Protein AF-X0SIU2-F1 (afdb_monomer_lite)

Foldseek 3Di:
DDDPVVLVVLVVVLVVQLVVQVVDVSVVVSVVVNVVVVFVVLLVVLLCVQLVVLVVQDPDVVLSVVLVVLSVVFDTNDVVPRSVVSVVVSVVSSVVRVVVVVVVVVVVVVVVVVVVPD

Secondary structure (DSSP, 8-state):
---HHHHHHHHHHHHHHHHHTTTSHHHHHHHHHHHHHHHHHHHHHHHHHHHHHHHHH---HHHHHHHHHHHHT--S--IIIIIHHHHHHHHHHHHHHHHHHHHHHHHHHHHHHHHS--

Sequence (118 aa):
MVNKSRIQSNLNQIEKLYQKYMSGRRGLYFSKLAIIEACGWIEESMDNILRGYANKRLKEPKNLRSVENLIKRTYGFHYEDNFRDMLIHIIGIIKLEILEQIFDQHKFTQMTRANSGL

pLDDT: mean 90.44, std 10.01, range [44.38, 97.31]

Structure (mmCIF, N/CA/C/O backbone):
data_AF-X0SIU2-F1
#
_entry.id   AF-X0SIU2-F1
#
loop_
_atom_site.group_PDB
_atom_site.id
_atom_site.type_symbol
_atom_site.label_atom_id
_atom_site.label_alt_id
_atom_site.label_comp_id
_atom_site.label_asym_id
_atom_site.label_entity_id
_atom_site.label_seq_id
_atom_site.pdbx_PDB_ins_code
_atom_site.Cartn_x
_atom_site.Cartn_y
_atom_site.Cartn_z
_atom_site.occupancy
_atom_site.B_iso_or_equiv
_atom_site.auth_seq_id
_atom_site.auth_comp_id
_atom_site.auth_asym_id
_atom_site.auth_atom_id
_atom_site.pdbx_PDB_model_num
ATOM 1 N N . MET A 1 1 ? 1.772 10.044 1.390 1.00 68.81 1 MET A N 1
ATOM 2 C CA . MET A 1 1 ? 1.838 10.186 -0.081 1.00 68.81 1 MET A CA 1
ATOM 3 C C . MET A 1 1 ? 3.294 10.254 -0.480 1.00 68.81 1 MET A C 1
ATOM 5 O O . MET A 1 1 ? 4.082 10.833 0.262 1.00 68.81 1 MET A O 1
ATOM 9 N N . VAL A 1 2 ? 3.634 9.685 -1.633 1.00 81.94 2 VAL A N 1
ATOM 10 C CA . VAL A 1 2 ? 5.000 9.711 -2.163 1.00 81.94 2 VAL A CA 1
ATOM 11 C C . VAL A 1 2 ? 5.421 11.152 -2.463 1.00 81.94 2 VAL A C 1
ATOM 13 O O . VAL A 1 2 ? 4.657 11.929 -3.038 1.00 81.94 2 VAL A O 1
ATOM 16 N N . ASN A 1 3 ? 6.638 11.530 -2.068 1.00 88.44 3 ASN A N 1
ATOM 17 C CA . ASN A 1 3 ? 7.137 12.884 -2.285 1.00 88.44 3 ASN A CA 1
ATOM 18 C C . ASN A 1 3 ? 7.472 13.123 -3.770 1.00 88.44 3 ASN A C 1
ATOM 20 O O . ASN A 1 3 ? 8.303 12.420 -4.345 1.00 88.44 3 ASN A O 1
ATOM 24 N N . LYS A 1 4 ? 6.881 14.168 -4.365 1.00 90.38 4 LYS A N 1
ATOM 25 C CA . LYS A 1 4 ? 7.129 14.579 -5.755 1.00 90.38 4 LYS A CA 1
ATOM 26 C C . LYS A 1 4 ? 8.613 14.811 -6.054 1.00 90.38 4 LYS A C 1
ATOM 28 O O . LYS A 1 4 ? 9.079 14.413 -7.117 1.00 90.38 4 LYS A O 1
ATOM 33 N N . SER A 1 5 ? 9.363 15.430 -5.140 1.00 91.62 5 SER A N 1
ATOM 34 C CA . SER A 1 5 ? 10.796 15.671 -5.346 1.00 91.62 5 SER A CA 1
ATOM 35 C C . SER A 1 5 ? 11.588 14.365 -5.383 1.00 91.62 5 SER A C 1
ATOM 37 O O . SER A 1 5 ? 12.510 14.237 -6.185 1.00 91.62 5 SER A O 1
ATOM 39 N N . ARG A 1 6 ? 11.186 13.367 -4.583 1.00 91.88 6 ARG A N 1
ATOM 40 C CA . ARG A 1 6 ? 11.775 12.021 -4.596 1.00 91.88 6 ARG A CA 1
ATOM 41 C C . ARG A 1 6 ? 11.494 11.306 -5.916 1.00 91.88 6 ARG A C 1
ATOM 43 O O . ARG A 1 6 ? 12.433 10.803 -6.522 1.00 91.88 6 ARG A O 1
ATOM 50 N N . ILE A 1 7 ? 10.242 11.332 -6.386 1.00 93.69 7 ILE A N 1
ATOM 51 C CA . ILE A 1 7 ? 9.850 10.777 -7.697 1.00 93.69 7 ILE A CA 1
ATOM 52 C C . ILE A 1 7 ? 10.704 11.398 -8.801 1.00 93.69 7 ILE A C 1
ATOM 54 O O . ILE A 1 7 ? 11.359 10.688 -9.559 1.00 93.69 7 ILE A O 1
ATOM 58 N N . GLN A 1 8 ? 10.747 12.732 -8.856 1.00 94.06 8 GLN A N 1
ATOM 59 C CA . GLN A 1 8 ? 11.483 13.445 -9.895 1.00 94.06 8 GLN A CA 1
ATOM 60 C C . GLN A 1 8 ? 12.983 13.142 -9.842 1.00 94.06 8 GLN A C 1
ATOM 62 O O . GLN A 1 8 ? 13.601 12.918 -10.879 1.00 94.06 8 GLN A O 1
ATOM 67 N N . SER A 1 9 ? 13.574 13.118 -8.644 1.00 94.81 9 SER A N 1
ATOM 68 C CA . SER A 1 9 ? 14.991 12.797 -8.467 1.00 94.81 9 SER A CA 1
ATOM 69 C C . SER A 1 9 ? 15.317 11.387 -8.966 1.00 94.81 9 SER A C 1
ATOM 71 O O . SER A 1 9 ? 16.268 11.226 -9.732 1.00 94.81 9 SER A O 1
ATOM 73 N N . ASN A 1 10 ? 14.508 10.385 -8.603 1.00 94.94 10 ASN A N 1
ATOM 74 C CA . ASN A 1 10 ? 14.707 9.002 -9.041 1.00 94.94 10 ASN A CA 1
ATOM 75 C C . ASN A 1 10 ? 14.552 8.866 -10.560 1.00 94.94 10 ASN A C 1
ATOM 77 O O . ASN A 1 10 ? 15.433 8.305 -11.210 1.00 94.94 10 ASN A O 1
ATOM 81 N N . LEU A 1 11 ? 13.489 9.427 -11.148 1.00 94.88 11 LEU A N 1
ATOM 82 C CA . LEU A 1 11 ? 13.280 9.377 -12.600 1.00 94.88 11 LEU A CA 1
ATOM 83 C C . LEU A 1 11 ? 14.421 10.049 -13.363 1.00 94.88 11 LEU A C 1
ATOM 85 O O . LEU A 1 11 ? 14.943 9.460 -14.303 1.00 94.88 11 LEU A O 1
ATOM 89 N N . ASN A 1 12 ? 14.877 11.221 -12.912 1.00 96.19 12 ASN A N 1
ATOM 90 C CA . ASN A 1 12 ? 16.006 11.916 -13.531 1.00 96.19 12 ASN A CA 1
ATOM 91 C C . ASN A 1 12 ? 17.296 11.079 -13.477 1.00 96.19 12 ASN A C 1
ATOM 93 O O . ASN A 1 12 ? 18.109 11.124 -14.401 1.00 96.19 12 ASN A O 1
ATOM 97 N N . GLN A 1 13 ? 17.525 10.330 -12.393 1.00 95.94 13 GLN A N 1
ATOM 98 C CA . GLN A 1 13 ? 18.679 9.432 -12.287 1.00 95.94 13 GLN A CA 1
ATOM 99 C C . GLN A 1 13 ? 18.558 8.247 -13.249 1.00 95.94 13 GLN A C 1
ATOM 101 O O . GLN A 1 13 ? 19.518 7.935 -13.956 1.00 95.94 13 GLN A O 1
ATOM 106 N N . ILE A 1 14 ? 17.381 7.623 -13.319 1.00 95.69 14 ILE A N 1
ATOM 107 C CA . ILE A 1 14 ? 17.118 6.494 -14.217 1.00 95.69 14 ILE A CA 1
ATOM 108 C C . ILE A 1 14 ? 17.233 6.929 -15.679 1.00 95.69 14 ILE A C 1
ATOM 110 O O . ILE A 1 14 ? 17.857 6.231 -16.473 1.00 95.69 14 ILE A O 1
ATOM 114 N N . GLU A 1 15 ? 16.713 8.103 -16.028 1.00 95.31 15 GLU A N 1
ATOM 115 C CA . GLU A 1 15 ? 16.811 8.671 -17.371 1.00 95.31 15 GLU A CA 1
ATOM 116 C C . GLU A 1 15 ? 18.266 8.935 -17.771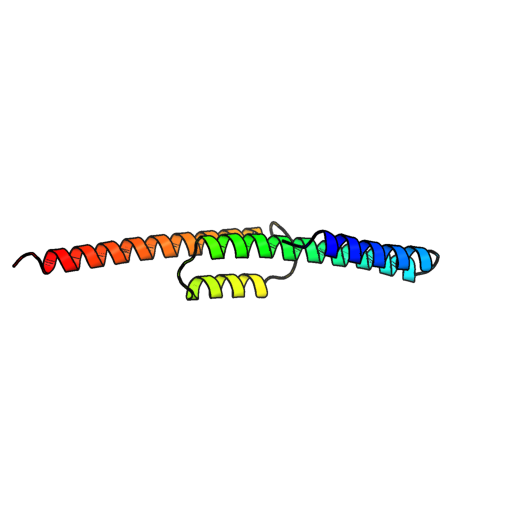 1.00 95.31 15 GLU A C 1
ATOM 118 O O . GLU A 1 15 ? 18.697 8.515 -18.845 1.00 95.31 15 GLU A O 1
ATOM 123 N N . LYS A 1 16 ? 19.071 9.548 -16.892 1.00 95.75 16 LYS A N 1
ATOM 124 C CA . LYS A 1 16 ? 20.510 9.745 -17.146 1.00 95.75 16 LYS A CA 1
ATOM 125 C C . LYS A 1 16 ? 21.226 8.422 -17.424 1.00 95.75 16 LYS A C 1
ATOM 127 O O . LYS A 1 16 ? 22.062 8.349 -18.324 1.00 95.75 16 LYS A O 1
ATOM 132 N N . LEU A 1 17 ? 20.907 7.376 -16.661 1.00 94.69 17 LEU A N 1
ATOM 133 C CA . LEU A 1 17 ? 21.477 6.043 -16.858 1.00 94.69 17 LEU A CA 1
ATOM 134 C C . LEU A 1 17 ? 20.984 5.401 -18.158 1.00 94.69 17 LEU A C 1
ATOM 136 O O . LEU A 1 17 ? 21.785 4.835 -18.899 1.00 94.69 17 LEU A O 1
ATOM 140 N N . TYR A 1 18 ? 19.698 5.537 -18.470 1.00 95.25 18 TYR A N 1
ATOM 141 C CA . TYR A 1 18 ? 19.119 5.068 -19.721 1.00 95.25 18 TYR A CA 1
ATOM 142 C C . TYR A 1 18 ? 19.836 5.678 -20.929 1.00 95.25 18 TYR A C 1
ATOM 144 O 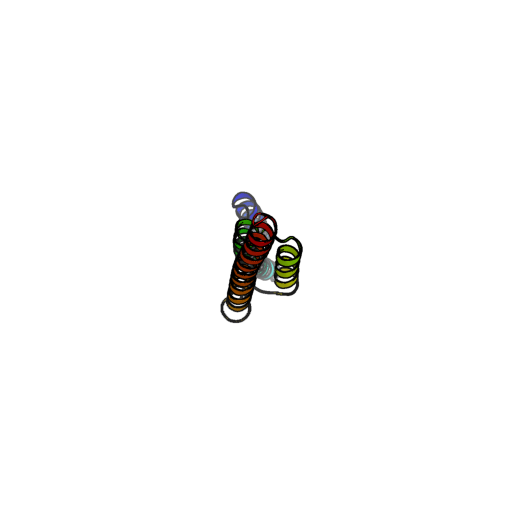O . TYR A 1 18 ? 20.352 4.936 -21.762 1.00 95.25 18 TYR A O 1
ATOM 152 N N . GLN A 1 19 ? 19.960 7.009 -20.975 1.00 93.81 19 GLN A N 1
ATOM 153 C CA . GLN A 1 19 ? 20.631 7.722 -22.068 1.00 93.81 19 GLN A CA 1
ATOM 154 C C . GLN A 1 19 ? 22.108 7.324 -22.189 1.00 93.81 19 GLN A C 1
ATOM 156 O O . GLN A 1 19 ? 22.611 7.099 -23.288 1.00 93.81 19 GLN A O 1
ATOM 161 N N . LYS A 1 20 ? 22.805 7.144 -21.058 1.00 93.69 20 LYS A N 1
ATOM 162 C CA . LYS A 1 20 ? 24.213 6.714 -21.037 1.00 93.69 20 LYS A CA 1
ATOM 163 C C . LYS A 1 20 ? 24.435 5.314 -21.624 1.00 93.69 20 LYS A C 1
ATOM 165 O O . LYS A 1 20 ? 25.514 5.040 -22.144 1.00 93.69 20 LYS A O 1
ATOM 170 N N . TYR A 1 21 ? 23.454 4.417 -21.523 1.00 92.38 21 TYR A N 1
ATOM 171 C CA . TYR A 1 21 ? 23.586 3.010 -21.925 1.00 92.38 21 TYR A CA 1
ATOM 172 C C . TYR A 1 21 ? 22.540 2.567 -22.968 1.00 92.38 21 TYR A C 1
ATOM 174 O O . TYR A 1 21 ? 22.235 1.374 -23.074 1.00 92.38 21 TYR A O 1
ATOM 182 N N . MET A 1 22 ? 22.006 3.522 -23.736 1.00 81.75 22 MET A N 1
ATOM 183 C CA . MET A 1 22 ? 20.819 3.379 -24.589 1.00 81.75 22 MET A CA 1
ATOM 184 C C . MET A 1 22 ? 20.938 2.283 -25.658 1.00 81.75 22 MET A C 1
ATOM 186 O O . MET A 1 22 ? 19.971 1.582 -25.937 1.00 81.75 22 MET A O 1
ATOM 190 N N . SER A 1 23 ? 22.126 2.086 -26.228 1.00 79.38 23 SER A N 1
ATOM 191 C CA . SER A 1 23 ? 22.371 1.155 -27.340 1.00 79.38 23 SER A CA 1
ATOM 192 C C . SER A 1 23 ? 22.552 -0.314 -26.927 1.00 79.38 23 SER A C 1
ATOM 194 O O . SER A 1 23 ? 22.837 -1.160 -27.773 1.00 79.38 23 SER A O 1
ATOM 196 N N . GLY A 1 24 ? 22.394 -0.654 -25.641 1.00 85.19 24 GLY A N 1
ATOM 197 C CA . GLY A 1 24 ? 22.595 -2.017 -25.140 1.00 85.19 24 GLY A CA 1
ATOM 198 C C . GLY A 1 24 ? 21.451 -2.547 -24.277 1.00 85.19 24 GLY A C 1
ATOM 199 O O . GLY A 1 24 ? 20.535 -1.824 -23.895 1.00 85.19 24 GLY A O 1
ATOM 200 N N . ARG A 1 25 ? 21.555 -3.821 -23.860 1.00 88.75 25 ARG A N 1
ATOM 201 C CA . ARG A 1 25 ? 20.598 -4.461 -22.924 1.00 88.75 25 ARG A CA 1
ATOM 202 C C . ARG A 1 25 ? 20.397 -3.670 -21.627 1.00 88.75 25 ARG A C 1
ATOM 204 O O . ARG A 1 25 ? 19.354 -3.774 -20.997 1.00 88.75 25 ARG A O 1
ATOM 211 N N . ARG A 1 26 ? 21.393 -2.873 -21.232 1.00 89.31 26 ARG A N 1
ATOM 212 C CA . ARG A 1 26 ? 21.328 -2.008 -20.050 1.00 89.31 26 ARG A CA 1
ATOM 213 C C . ARG A 1 26 ? 20.274 -0.909 -20.196 1.00 89.31 26 ARG A C 1
ATOM 215 O O . ARG A 1 26 ? 19.564 -0.669 -19.231 1.00 89.31 26 ARG A O 1
ATOM 222 N N . GLY A 1 27 ? 20.117 -0.308 -21.380 1.00 90.25 27 GLY A N 1
ATOM 223 C CA . GLY A 1 27 ? 19.033 0.641 -21.654 1.00 90.25 27 GLY A CA 1
ATOM 224 C C . GLY A 1 27 ? 17.668 0.016 -21.359 1.00 90.25 27 GLY A C 1
ATOM 225 O O . GLY A 1 27 ? 16.908 0.542 -20.553 1.00 90.25 27 GLY A O 1
ATOM 226 N N . LEU A 1 28 ? 17.422 -1.193 -21.879 1.00 92.12 28 LEU A N 1
ATOM 227 C CA . LEU A 1 28 ? 16.207 -1.958 -21.573 1.00 92.12 28 LEU A CA 1
ATOM 228 C C . LEU A 1 28 ? 16.024 -2.206 -20.063 1.00 92.12 28 LEU A C 1
ATOM 230 O O . LEU A 1 28 ? 14.904 -2.133 -19.562 1.00 92.12 28 LEU A O 1
ATOM 234 N N . TYR A 1 29 ? 17.099 -2.495 -19.324 1.00 94.88 29 TYR A N 1
ATOM 235 C CA . TYR A 1 29 ? 17.022 -2.691 -17.872 1.00 94.88 29 TYR A CA 1
ATOM 236 C C . TYR A 1 29 ? 16.629 -1.413 -17.130 1.00 94.88 29 TYR A C 1
ATOM 238 O O . TYR A 1 29 ? 15.812 -1.486 -16.218 1.00 94.88 29 TYR A O 1
ATOM 246 N N . PHE A 1 30 ? 17.136 -0.247 -17.538 1.00 94.94 30 PHE A N 1
ATOM 247 C CA . PHE A 1 30 ? 16.738 1.026 -16.933 1.00 94.94 30 PHE A CA 1
ATOM 248 C C . PHE A 1 30 ? 15.286 1.394 -17.254 1.00 94.94 30 PHE A C 1
ATOM 250 O O . PHE A 1 30 ? 14.582 1.873 -16.370 1.00 94.94 30 PHE A O 1
ATOM 257 N N . SER A 1 31 ? 14.791 1.088 -18.459 1.00 92.56 31 SER A N 1
ATOM 258 C CA . SER A 1 31 ? 13.361 1.238 -18.768 1.00 92.56 31 SER A CA 1
ATOM 259 C C . SER A 1 31 ? 12.492 0.343 -17.881 1.00 92.56 31 SER A C 1
ATOM 261 O O . SER A 1 31 ? 11.487 0.795 -17.342 1.00 92.56 31 SER A O 1
ATOM 263 N N . LYS A 1 32 ? 12.898 -0.917 -17.671 1.00 95.38 32 LYS A N 1
ATOM 264 C CA . LYS A 1 32 ? 12.202 -1.833 -16.752 1.00 95.38 32 LYS A CA 1
ATOM 265 C C . LYS A 1 32 ? 12.259 -1.349 -15.302 1.00 95.38 32 LYS A C 1
ATOM 267 O O . LYS A 1 32 ? 11.258 -1.439 -14.601 1.00 95.38 32 LYS A O 1
ATOM 272 N N . LEU A 1 33 ? 13.395 -0.805 -14.869 1.00 96.12 33 LEU A N 1
ATOM 273 C CA . LEU A 1 33 ? 13.554 -0.233 -13.534 1.00 96.12 33 LEU A CA 1
ATOM 274 C C . LEU A 1 33 ? 12.606 0.952 -13.309 1.00 96.12 33 LEU A C 1
ATOM 276 O O . LEU A 1 33 ? 11.970 1.015 -12.264 1.00 96.12 33 LEU A O 1
ATOM 280 N N . ALA A 1 34 ? 12.452 1.842 -14.296 1.00 95.62 34 ALA A N 1
ATOM 281 C CA . ALA A 1 34 ? 11.501 2.953 -14.214 1.00 95.62 34 ALA A CA 1
ATOM 282 C C . ALA A 1 34 ? 10.059 2.469 -13.987 1.00 95.62 34 ALA A C 1
ATOM 284 O O . ALA A 1 34 ? 9.326 3.056 -13.195 1.00 95.62 34 ALA A O 1
ATOM 285 N N . ILE A 1 35 ? 9.664 1.380 -14.656 1.00 95.31 35 ILE A N 1
ATOM 286 C CA . ILE A 1 35 ? 8.339 0.770 -14.484 1.00 95.31 35 ILE A CA 1
ATOM 287 C C . ILE A 1 35 ? 8.188 0.195 -13.071 1.00 95.31 35 ILE A C 1
ATOM 289 O O . ILE A 1 35 ? 7.176 0.446 -12.426 1.00 95.31 35 ILE A O 1
ATOM 293 N N . ILE A 1 36 ? 9.194 -0.529 -12.567 1.00 95.31 36 ILE A N 1
ATOM 294 C CA . ILE A 1 36 ? 9.173 -1.098 -11.208 1.00 95.31 36 ILE A CA 1
ATOM 295 C C . ILE A 1 36 ? 9.054 0.006 -10.147 1.00 95.31 36 ILE A C 1
ATOM 297 O O . ILE A 1 36 ? 8.250 -0.119 -9.226 1.00 95.31 36 ILE A O 1
ATOM 301 N N . GLU A 1 37 ? 9.796 1.105 -10.293 1.00 95.31 37 GLU A N 1
ATOM 302 C CA . GLU A 1 37 ? 9.687 2.260 -9.392 1.00 95.31 37 GLU A CA 1
ATOM 303 C C . GLU A 1 37 ? 8.283 2.874 -9.425 1.00 95.31 37 GLU A C 1
ATOM 305 O O . GLU A 1 37 ? 7.696 3.137 -8.375 1.00 95.31 37 GLU A O 1
ATOM 310 N N . ALA A 1 38 ? 7.709 3.048 -10.621 1.00 93.88 38 ALA A N 1
ATOM 311 C CA . ALA A 1 38 ? 6.350 3.559 -10.769 1.00 93.88 38 ALA A CA 1
ATOM 312 C C . ALA A 1 38 ? 5.320 2.652 -10.076 1.00 93.88 38 ALA A C 1
ATOM 314 O O . ALA A 1 38 ? 4.467 3.147 -9.340 1.00 93.88 38 ALA A O 1
ATOM 315 N N . CYS A 1 39 ? 5.434 1.334 -10.252 1.00 94.31 39 CYS A N 1
ATOM 316 C CA . CYS A 1 39 ? 4.626 0.341 -9.548 1.00 94.31 39 CYS A CA 1
ATOM 317 C C . CYS A 1 39 ? 4.737 0.482 -8.021 1.00 94.31 39 CYS A C 1
ATOM 319 O O . CYS A 1 39 ? 3.715 0.549 -7.338 1.00 94.31 39 CYS A O 1
ATOM 321 N N . GLY A 1 40 ? 5.958 0.613 -7.494 1.00 94.06 40 GLY A N 1
ATOM 322 C CA . GLY A 1 40 ? 6.191 0.811 -6.062 1.00 94.06 40 GLY A CA 1
ATOM 323 C C . GLY A 1 40 ? 5.567 2.101 -5.522 1.00 94.06 40 GLY A C 1
ATOM 324 O O . GLY A 1 40 ? 5.008 2.110 -4.427 1.00 94.06 40 GLY A O 1
ATOM 325 N N . TRP A 1 41 ? 5.585 3.195 -6.290 1.00 95.38 41 TRP A N 1
ATOM 326 C CA . TRP A 1 41 ? 4.938 4.444 -5.866 1.00 95.38 41 TRP A CA 1
ATOM 327 C C . TRP A 1 41 ? 3.415 4.357 -5.846 1.00 95.38 41 TRP A C 1
ATOM 329 O O . TRP A 1 41 ? 2.785 5.013 -5.010 1.00 95.38 41 TRP A O 1
ATOM 339 N N . ILE A 1 42 ? 2.817 3.582 -6.754 1.00 94.62 42 ILE A N 1
ATOM 340 C CA . ILE A 1 42 ? 1.370 3.337 -6.755 1.00 94.62 42 ILE A CA 1
ATOM 341 C C . ILE A 1 42 ? 0.992 2.561 -5.490 1.00 94.62 42 ILE A C 1
ATOM 343 O O . ILE A 1 42 ? 0.095 2.994 -4.766 1.00 94.62 42 ILE A O 1
ATOM 347 N N . GLU A 1 43 ? 1.718 1.485 -5.187 1.00 95.31 43 GLU A N 1
ATOM 348 C CA . GLU A 1 43 ? 1.521 0.671 -3.981 1.00 95.31 43 GLU A CA 1
ATOM 349 C C . GLU A 1 43 ? 1.667 1.509 -2.702 1.00 95.31 43 GLU A C 1
ATOM 351 O O . GLU A 1 43 ? 0.745 1.587 -1.892 1.00 95.31 43 GLU A O 1
ATOM 356 N N . GLU A 1 44 ? 2.754 2.275 -2.571 1.00 94.81 44 GLU A N 1
ATOM 357 C CA . GLU A 1 44 ? 2.961 3.165 -1.423 1.00 94.81 44 GLU A CA 1
ATOM 358 C C . GLU A 1 44 ? 1.860 4.238 -1.310 1.00 94.81 44 GLU A C 1
ATOM 360 O O . GLU A 1 44 ? 1.488 4.673 -0.215 1.00 94.81 44 GLU A O 1
ATOM 365 N N . SER A 1 45 ? 1.322 4.712 -2.435 1.00 95.06 45 SER A N 1
ATOM 366 C CA . SER A 1 45 ? 0.226 5.684 -2.431 1.00 95.06 45 SER A CA 1
ATOM 367 C C . SER A 1 45 ? -1.081 5.065 -1.944 1.00 95.06 45 SER A C 1
ATOM 369 O O . SER A 1 45 ? -1.755 5.677 -1.112 1.00 95.06 45 SER A O 1
ATOM 371 N N . MET A 1 46 ? -1.409 3.858 -2.406 1.00 95.50 46 MET A N 1
ATOM 372 C CA . MET A 1 46 ? -2.553 3.077 -1.935 1.00 95.50 46 MET A CA 1
ATOM 373 C C . MET A 1 46 ? -2.473 2.836 -0.426 1.00 95.50 46 MET A C 1
ATOM 375 O O . MET A 1 46 ? -3.382 3.217 0.314 1.00 95.50 46 MET A O 1
ATOM 379 N N . ASP A 1 47 ? -1.346 2.322 0.050 1.00 95.75 47 ASP A N 1
ATOM 380 C CA . ASP A 1 47 ? -1.087 2.117 1.469 1.00 95.75 47 ASP A CA 1
ATOM 381 C C . ASP A 1 47 ? -1.288 3.389 2.302 1.00 95.75 47 ASP A C 1
ATOM 383 O O . ASP A 1 47 ? -1.905 3.379 3.369 1.00 95.75 47 ASP A O 1
ATOM 387 N N . ASN A 1 48 ? -0.758 4.516 1.821 1.00 95.31 48 ASN A N 1
ATOM 388 C CA . ASN A 1 48 ? -0.874 5.800 2.503 1.00 95.31 48 ASN A CA 1
ATOM 389 C C . ASN A 1 48 ? -2.329 6.274 2.616 1.00 95.31 48 ASN A C 1
ATOM 391 O O . ASN A 1 48 ? -2.684 6.888 3.625 1.00 95.31 48 ASN A O 1
ATOM 395 N N . ILE A 1 49 ? -3.166 6.006 1.608 1.00 95.50 49 ILE A N 1
ATOM 396 C CA . ILE A 1 49 ? -4.603 6.311 1.655 1.00 95.50 49 ILE A CA 1
ATOM 397 C C . ILE A 1 49 ? -5.265 5.504 2.776 1.00 95.50 49 ILE A C 1
ATOM 399 O O . ILE A 1 49 ? -5.979 6.076 3.603 1.00 95.50 49 ILE A O 1
ATOM 403 N N . LEU A 1 50 ? -4.981 4.200 2.847 1.00 95.50 50 LEU A N 1
ATOM 404 C CA . LEU A 1 50 ? -5.538 3.301 3.862 1.00 95.50 50 LEU A CA 1
ATOM 405 C C . LEU A 1 50 ? -5.099 3.701 5.274 1.00 95.50 50 LEU A C 1
ATOM 407 O O . LEU A 1 50 ? -5.945 3.893 6.150 1.00 95.50 50 LEU A O 1
ATOM 411 N N . ARG A 1 51 ? -3.792 3.917 5.480 1.00 96.12 51 ARG A N 1
ATOM 412 C CA . ARG A 1 51 ? -3.235 4.395 6.758 1.00 96.12 51 ARG A CA 1
ATOM 413 C C . ARG A 1 51 ? -3.840 5.732 7.165 1.00 96.12 51 ARG A C 1
ATOM 415 O O . ARG A 1 51 ? -4.243 5.902 8.312 1.00 96.12 51 ARG A O 1
ATOM 422 N N . GLY A 1 52 ? -3.935 6.679 6.232 1.00 95.75 52 GLY A N 1
ATOM 423 C CA . GLY A 1 52 ? -4.519 7.994 6.488 1.00 95.75 52 GLY A CA 1
ATOM 424 C C . GLY A 1 52 ? -5.982 7.908 6.922 1.00 95.75 52 GLY A C 1
ATOM 425 O O . GLY A 1 52 ? -6.390 8.586 7.866 1.00 95.75 52 GLY A O 1
ATOM 426 N N . TYR A 1 53 ? -6.767 7.044 6.276 1.00 95.75 53 TYR A N 1
ATOM 427 C CA . TYR A 1 53 ? -8.167 6.836 6.633 1.00 95.75 53 TYR A CA 1
ATOM 428 C C . TYR A 1 53 ? -8.324 6.165 8.004 1.00 95.75 53 TYR A C 1
ATOM 430 O O . TYR A 1 53 ? -9.100 6.646 8.832 1.00 95.75 53 TYR A O 1
ATOM 438 N N . ALA A 1 54 ? -7.550 5.110 8.269 1.00 96.44 54 ALA A N 1
ATOM 439 C CA . ALA A 1 54 ? -7.561 4.382 9.533 1.00 96.44 54 ALA A CA 1
ATOM 440 C C . ALA A 1 54 ? -7.138 5.271 10.713 1.00 96.44 54 ALA A C 1
ATOM 442 O O . ALA A 1 54 ? -7.896 5.401 11.671 1.00 96.44 54 ALA A O 1
ATOM 443 N N . ASN A 1 55 ? -6.004 5.973 10.604 1.00 96.06 55 ASN A N 1
ATOM 444 C CA . ASN A 1 55 ? -5.490 6.869 11.649 1.00 96.06 55 ASN A CA 1
ATOM 445 C C . ASN A 1 55 ? -6.449 8.020 11.987 1.00 96.06 55 ASN A C 1
ATOM 447 O O . ASN A 1 55 ? -6.441 8.530 13.102 1.00 96.06 55 ASN A O 1
ATOM 451 N N . LYS A 1 56 ? -7.277 8.452 11.029 1.00 96.06 56 LYS A N 1
ATOM 452 C CA . LYS A 1 56 ? -8.262 9.518 11.249 1.00 96.06 56 LYS A CA 1
ATOM 453 C C . LYS A 1 56 ? -9.524 9.030 11.971 1.00 96.06 56 LYS A C 1
ATOM 455 O O . LYS A 1 56 ? -10.261 9.853 12.514 1.00 96.06 56 LYS A O 1
ATOM 460 N N . ARG A 1 57 ? -9.839 7.733 11.903 1.00 96.12 57 ARG A N 1
ATOM 461 C CA . ARG A 1 57 ? -11.147 7.190 12.311 1.00 96.12 57 ARG A CA 1
ATOM 462 C C . ARG A 1 57 ? -11.080 6.214 13.477 1.00 96.12 57 ARG A C 1
ATOM 464 O O . ARG A 1 57 ? -12.001 6.227 14.285 1.00 96.12 57 ARG A O 1
ATOM 471 N N . LEU A 1 58 ? -10.036 5.398 13.548 1.00 95.81 58 LEU A N 1
ATOM 472 C CA . LEU A 1 58 ? -9.824 4.451 14.635 1.00 95.81 58 LEU A CA 1
ATOM 473 C C . LEU A 1 58 ? -9.145 5.158 15.803 1.00 95.81 58 LEU A C 1
ATOM 475 O O . LEU A 1 58 ? -8.176 5.895 15.619 1.00 95.81 58 LEU A O 1
ATOM 479 N N . LYS A 1 59 ? -9.659 4.917 17.002 1.00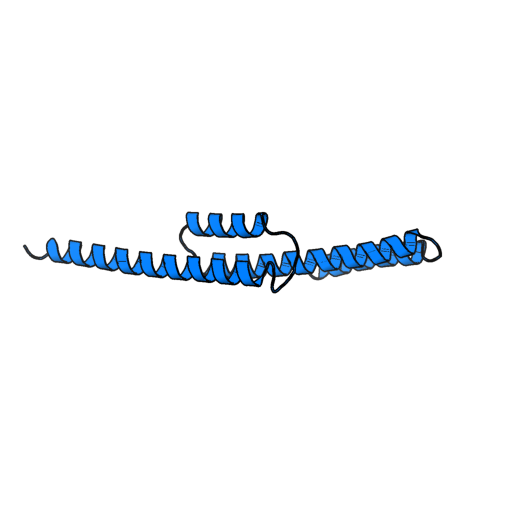 93.81 59 LYS A N 1
ATOM 480 C CA . LYS A 1 59 ? -9.098 5.383 18.271 1.00 93.81 59 LYS A CA 1
ATOM 481 C C . LYS A 1 59 ? -8.441 4.240 19.028 1.00 93.81 59 LYS A C 1
ATOM 483 O O . LYS A 1 59 ? -7.478 4.481 19.746 1.00 93.81 59 LYS A O 1
ATOM 488 N N . GLU A 1 60 ? -8.946 3.018 18.861 1.00 94.94 60 GLU A N 1
ATOM 489 C CA . GLU A 1 60 ? -8.438 1.842 19.559 1.00 94.94 60 GLU A CA 1
ATOM 490 C C . GLU A 1 60 ? -7.089 1.385 18.963 1.00 94.94 60 GLU A C 1
ATOM 492 O O . GLU A 1 60 ? -7.024 0.977 17.792 1.00 94.94 60 GLU A O 1
ATOM 497 N N . PRO A 1 61 ? -5.988 1.394 19.744 1.00 95.56 61 PRO A N 1
ATOM 498 C CA . PRO A 1 61 ? -4.673 0.986 19.256 1.00 95.56 61 PRO A CA 1
ATOM 499 C C . PRO A 1 61 ? -4.626 -0.439 18.699 1.00 95.56 61 PRO A C 1
ATOM 501 O O . PRO A 1 61 ? -3.856 -0.707 17.771 1.00 95.56 61 PRO A O 1
ATOM 504 N N . LYS A 1 62 ? -5.432 -1.366 19.232 1.00 95.94 62 LYS A N 1
ATOM 505 C CA . LYS A 1 62 ? -5.513 -2.737 18.707 1.00 95.94 62 LYS A CA 1
ATOM 506 C C . LYS A 1 62 ? -6.035 -2.765 17.267 1.00 95.94 62 LYS A C 1
ATOM 508 O O . LYS A 1 62 ? -5.480 -3.485 16.434 1.00 95.94 62 LYS A O 1
ATOM 513 N N . ASN A 1 63 ? -7.041 -1.950 16.958 1.00 96.44 63 ASN A N 1
ATOM 514 C CA . ASN A 1 63 ? -7.620 -1.863 15.620 1.00 96.44 63 ASN A CA 1
ATOM 515 C C . ASN A 1 63 ? -6.632 -1.235 14.631 1.00 96.44 63 ASN A C 1
ATOM 517 O O . ASN A 1 63 ? -6.448 -1.762 13.535 1.00 96.44 63 ASN A O 1
ATOM 521 N N . LEU A 1 64 ? -5.908 -0.189 15.047 1.00 96.88 64 LEU A N 1
ATOM 522 C CA . LEU A 1 64 ? -4.828 0.402 14.247 1.00 96.88 64 LEU A CA 1
ATOM 523 C C . LEU A 1 64 ? -3.731 -0.617 13.907 1.00 96.88 64 LEU A C 1
ATOM 525 O O . LEU A 1 64 ? -3.309 -0.707 12.754 1.00 96.88 64 LEU A O 1
ATOM 529 N N . ARG A 1 65 ? -3.304 -1.436 14.878 1.00 97.31 65 ARG A N 1
ATOM 530 C CA . ARG A 1 65 ? -2.331 -2.516 14.626 1.00 97.31 65 ARG A CA 1
ATOM 531 C C . ARG A 1 65 ? -2.872 -3.567 13.662 1.00 97.31 65 ARG A C 1
ATOM 533 O O . ARG A 1 65 ? -2.119 -4.051 12.823 1.00 97.31 65 ARG A O 1
ATOM 540 N N . SER A 1 66 ? -4.155 -3.915 13.766 1.00 96.19 66 SER A N 1
ATOM 541 C CA . SER A 1 66 ? -4.792 -4.863 12.845 1.00 96.19 66 SER A CA 1
ATOM 542 C C . SER A 1 66 ? -4.747 -4.356 11.403 1.00 96.19 66 SER A C 1
ATOM 544 O O . SER A 1 66 ? -4.363 -5.100 10.500 1.00 96.19 66 SER A O 1
ATOM 546 N N . VAL A 1 67 ? -5.060 -3.074 11.192 1.00 96.44 67 VAL A N 1
ATOM 547 C CA . VAL A 1 67 ? -4.965 -2.439 9.872 1.00 96.44 67 VAL A CA 1
ATOM 548 C C . VAL A 1 67 ? -3.522 -2.408 9.369 1.00 96.44 67 VAL A C 1
ATOM 550 O O . VAL A 1 67 ? -3.272 -2.773 8.225 1.00 96.44 67 VAL A O 1
ATOM 553 N N . GLU A 1 68 ? -2.555 -2.040 10.209 1.00 97.00 68 GLU A N 1
ATOM 554 C CA . GLU A 1 68 ? -1.151 -2.013 9.785 1.00 97.00 68 GLU A CA 1
ATOM 555 C C . GLU A 1 68 ? -0.637 -3.410 9.399 1.00 97.00 68 GLU A C 1
ATOM 557 O O . GLU A 1 68 ? 0.089 -3.557 8.417 1.00 97.00 68 GLU A O 1
ATOM 562 N N . ASN A 1 69 ? -1.050 -4.453 10.121 1.00 96.81 69 ASN A N 1
ATOM 563 C CA . ASN A 1 69 ? -0.708 -5.835 9.784 1.00 96.81 69 ASN A CA 1
ATOM 564 C C . ASN A 1 69 ? -1.347 -6.288 8.463 1.00 96.81 69 ASN A C 1
ATOM 566 O O . ASN A 1 69 ? -0.709 -7.008 7.698 1.00 96.81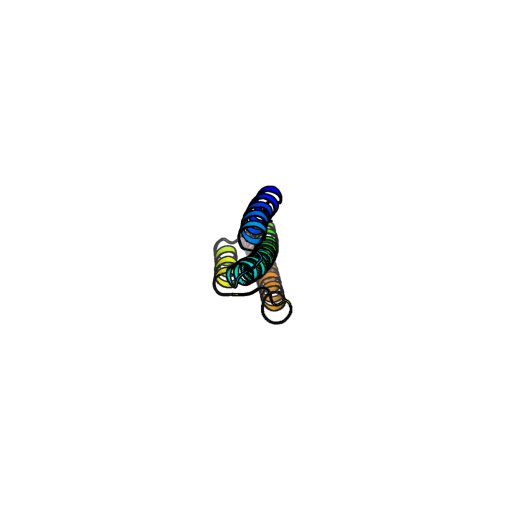 69 ASN A O 1
ATOM 570 N N . LEU A 1 70 ? -2.588 -5.868 8.190 1.00 95.94 70 LEU A N 1
ATOM 571 C CA . LEU A 1 70 ? -3.270 -6.123 6.920 1.00 95.94 70 LEU A CA 1
ATOM 572 C C . LEU A 1 70 ? -2.525 -5.483 5.743 1.00 95.94 70 LEU A C 1
ATOM 574 O O . LEU A 1 70 ? -2.352 -6.132 4.715 1.00 95.94 70 LEU A O 1
ATOM 578 N N . ILE A 1 71 ? -2.069 -4.242 5.902 1.00 95.81 71 ILE A N 1
ATOM 579 C CA . ILE A 1 71 ? -1.321 -3.537 4.857 1.00 95.81 71 ILE A CA 1
ATOM 580 C C . ILE A 1 71 ? 0.022 -4.237 4.618 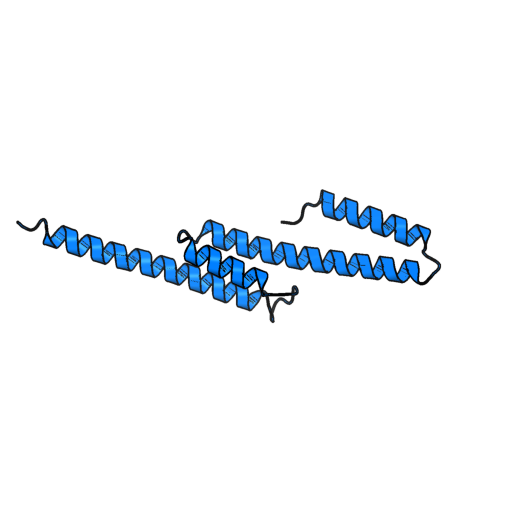1.00 95.81 71 ILE A C 1
ATOM 582 O O . ILE A 1 71 ? 0.325 -4.618 3.497 1.00 95.81 71 ILE A O 1
ATOM 586 N N . LYS A 1 72 ? 0.789 -4.528 5.678 1.00 95.38 72 LYS A N 1
ATOM 587 C CA . LYS A 1 72 ? 2.123 -5.152 5.566 1.00 95.38 72 LYS A CA 1
ATOM 588 C C . LYS A 1 72 ? 2.148 -6.543 4.932 1.00 95.38 72 LYS A C 1
ATOM 590 O O . LYS A 1 72 ? 3.189 -6.937 4.415 1.00 95.38 72 LYS A O 1
ATOM 595 N N . ARG A 1 73 ? 1.062 -7.313 5.042 1.00 95.06 73 ARG A N 1
ATOM 596 C CA . ARG A 1 73 ? 0.972 -8.661 4.449 1.00 95.06 73 ARG A CA 1
ATOM 597 C C . ARG A 1 73 ? 0.492 -8.655 2.999 1.00 95.06 73 ARG A C 1
ATOM 599 O O . ARG A 1 73 ? 0.516 -9.706 2.367 1.00 95.06 73 ARG A O 1
ATOM 606 N N . THR A 1 74 ? -0.016 -7.524 2.520 1.00 92.75 74 THR A N 1
ATOM 607 C CA . THR A 1 74 ? -0.561 -7.397 1.170 1.00 92.75 74 THR A CA 1
ATOM 608 C C . THR A 1 74 ? 0.535 -6.860 0.264 1.00 92.75 74 THR A C 1
ATOM 610 O O . THR A 1 74 ? 1.189 -5.884 0.610 1.00 92.75 74 THR A O 1
ATOM 613 N N . TYR A 1 75 ? 0.750 -7.518 -0.874 1.00 90.38 75 TYR A N 1
ATOM 614 C CA . TYR A 1 75 ? 1.785 -7.146 -1.835 1.00 90.38 75 TYR A CA 1
ATOM 615 C C . TYR A 1 75 ? 1.166 -6.861 -3.195 1.00 90.38 75 TYR A C 1
ATOM 617 O O . TYR A 1 75 ? 0.354 -7.645 -3.693 1.00 90.38 75 TYR A O 1
ATOM 625 N N . GLY A 1 76 ? 1.606 -5.773 -3.816 1.00 90.62 76 GLY A N 1
ATOM 626 C CA . GLY A 1 76 ? 1.157 -5.346 -5.132 1.00 90.62 76 GLY A CA 1
ATOM 627 C C . GLY A 1 76 ? -0.063 -4.427 -5.095 1.00 90.62 76 GLY A C 1
ATOM 628 O O . GLY A 1 76 ? -0.849 -4.394 -4.150 1.00 90.62 76 GLY A O 1
ATOM 629 N N . PHE A 1 77 ? -0.246 -3.691 -6.187 1.00 90.38 77 PHE A N 1
ATOM 630 C CA . PHE A 1 77 ? -1.172 -2.558 -6.296 1.00 90.38 77 PHE A CA 1
ATOM 631 C C . PHE A 1 77 ? -2.439 -2.869 -7.116 1.00 90.38 77 PHE A C 1
ATOM 633 O O . PHE A 1 77 ? -3.072 -1.968 -7.672 1.00 90.38 77 PHE A O 1
ATOM 640 N N . HIS A 1 78 ? -2.815 -4.145 -7.231 1.00 94.62 78 HIS A N 1
ATOM 641 C CA . HIS A 1 78 ? -4.024 -4.544 -7.951 1.00 94.62 78 HIS A CA 1
ATOM 642 C C . HIS A 1 78 ? -5.272 -4.026 -7.234 1.00 94.62 78 HIS A C 1
ATOM 644 O O . HIS A 1 78 ? -5.481 -4.283 -6.047 1.00 94.62 78 HIS A O 1
ATOM 650 N N . TYR A 1 79 ? -6.101 -3.267 -7.955 1.00 93.12 79 TYR A N 1
ATOM 651 C CA . TYR A 1 79 ? -7.261 -2.624 -7.346 1.00 93.12 79 TYR A CA 1
ATOM 652 C C . TYR A 1 79 ? -8.275 -3.650 -6.833 1.00 93.12 79 TYR A C 1
ATOM 654 O O . TYR A 1 79 ? -8.619 -3.611 -5.655 1.00 93.12 79 TYR A O 1
ATOM 662 N N . GLU A 1 80 ? -8.716 -4.565 -7.698 1.00 93.62 80 GLU A N 1
ATOM 663 C CA . GLU A 1 80 ? -9.747 -5.552 -7.357 1.00 93.62 80 GLU A CA 1
ATOM 664 C C . GLU A 1 80 ? -9.230 -6.612 -6.383 1.00 93.62 80 GLU A C 1
ATOM 666 O O . GLU A 1 80 ? -9.899 -6.901 -5.397 1.00 93.62 80 GLU A O 1
ATOM 671 N N . ASP A 1 81 ? -8.019 -7.125 -6.613 1.00 91.75 81 ASP A N 1
ATOM 672 C CA . ASP A 1 81 ? -7.507 -8.285 -5.871 1.00 91.75 81 ASP A CA 1
ATOM 673 C C . ASP A 1 81 ? -6.912 -7.929 -4.499 1.00 91.75 81 ASP A C 1
ATOM 675 O O . ASP A 1 81 ? -6.888 -8.767 -3.602 1.00 91.75 81 ASP A O 1
ATOM 679 N N . ASN A 1 82 ? -6.425 -6.693 -4.319 1.00 93.62 82 ASN A N 1
ATOM 680 C CA . ASN A 1 82 ? -5.736 -6.279 -3.092 1.00 93.62 82 ASN A CA 1
ATOM 681 C C . ASN A 1 82 ? -6.395 -5.056 -2.444 1.00 93.62 82 ASN A C 1
ATOM 683 O O . ASN A 1 82 ? -6.832 -5.091 -1.291 1.00 93.62 82 ASN A O 1
ATOM 687 N N . PHE A 1 83 ? -6.442 -3.931 -3.161 1.00 95.31 83 PHE A N 1
ATOM 688 C CA . PHE A 1 83 ? -6.777 -2.641 -2.553 1.00 95.31 83 PHE A CA 1
ATOM 689 C C . PHE A 1 83 ? -8.239 -2.552 -2.104 1.00 95.31 83 PHE A C 1
ATOM 691 O O . PHE A 1 83 ? -8.530 -2.050 -1.015 1.00 95.31 83 PHE A O 1
ATOM 698 N N . ARG A 1 84 ? -9.163 -3.051 -2.929 1.00 95.94 84 ARG A N 1
ATOM 699 C CA . ARG A 1 84 ? -10.600 -3.046 -2.653 1.00 95.94 84 ARG A CA 1
ATOM 700 C C . ARG A 1 84 ? -10.935 -3.868 -1.410 1.00 95.94 84 ARG A C 1
ATOM 702 O O . ARG A 1 84 ? -11.676 -3.391 -0.550 1.00 95.94 84 ARG A O 1
ATOM 709 N N . ASP A 1 85 ? -10.350 -5.050 -1.273 1.00 94.38 85 ASP A N 1
ATOM 710 C CA . ASP A 1 85 ? -10.572 -5.915 -0.114 1.00 94.38 85 ASP A CA 1
ATOM 711 C C . ASP A 1 85 ? -10.007 -5.304 1.170 1.00 94.38 85 ASP A C 1
ATOM 713 O O . ASP A 1 85 ? -10.672 -5.311 2.213 1.00 94.38 85 ASP A O 1
ATOM 717 N N . MET A 1 86 ? -8.831 -4.669 1.091 1.00 96.06 86 MET A N 1
ATOM 718 C CA . MET A 1 86 ? -8.296 -3.902 2.216 1.00 96.06 86 MET A CA 1
ATOM 719 C C . MET A 1 86 ? -9.223 -2.749 2.625 1.00 96.06 86 MET A C 1
ATOM 721 O O . MET A 1 86 ? -9.463 -2.552 3.818 1.00 96.06 86 MET A O 1
ATOM 725 N N . LEU A 1 87 ? -9.784 -2.009 1.661 1.00 95.94 87 LEU A N 1
ATOM 726 C CA . LEU A 1 87 ? -10.748 -0.939 1.937 1.00 95.94 87 LEU A CA 1
ATOM 727 C C . LEU A 1 87 ? -11.987 -1.462 2.663 1.00 95.94 87 LEU A C 1
ATOM 729 O O . LEU A 1 87 ? -12.375 -0.895 3.686 1.00 95.94 87 LEU A O 1
ATOM 733 N N . ILE A 1 88 ? -12.595 -2.537 2.156 1.00 96.50 88 ILE A N 1
ATOM 734 C CA . ILE A 1 88 ? -13.780 -3.153 2.767 1.00 96.50 88 ILE A CA 1
ATOM 735 C C . ILE A 1 88 ? -13.478 -3.545 4.215 1.00 96.50 88 ILE A C 1
ATOM 737 O O . ILE A 1 88 ? -14.252 -3.221 5.119 1.00 96.50 88 ILE A O 1
ATOM 741 N N . HIS A 1 89 ? -12.327 -4.176 4.449 1.00 95.50 89 HIS A N 1
ATOM 742 C CA . HIS A 1 89 ? -11.919 -4.608 5.779 1.00 95.50 89 HIS A CA 1
ATOM 743 C C . HIS A 1 89 ? -11.756 -3.429 6.749 1.00 95.50 89 HIS A C 1
ATOM 745 O O . HIS A 1 89 ? -12.306 -3.449 7.851 1.00 95.50 89 HIS A O 1
ATOM 751 N N . ILE A 1 90 ? -11.055 -2.369 6.337 1.00 96.56 90 ILE A N 1
ATOM 752 C CA . ILE A 1 90 ? -10.843 -1.174 7.168 1.00 96.56 90 ILE A CA 1
ATOM 753 C C . ILE A 1 90 ? -12.170 -0.476 7.479 1.00 96.56 90 ILE A C 1
ATOM 755 O O . ILE A 1 90 ? -12.403 -0.084 8.624 1.00 96.56 90 ILE A O 1
ATOM 759 N N . ILE A 1 91 ? -13.057 -0.339 6.487 1.00 96.75 91 ILE A N 1
ATOM 760 C CA . ILE A 1 91 ? -14.397 0.231 6.688 1.00 96.75 91 ILE A CA 1
ATOM 761 C C . ILE A 1 91 ? -15.168 -0.594 7.725 1.00 96.75 91 ILE A C 1
ATOM 763 O O . ILE A 1 91 ? -15.780 -0.014 8.624 1.00 96.75 91 ILE A O 1
ATOM 767 N N . GLY A 1 92 ? -15.101 -1.924 7.639 1.00 96.88 92 GLY A N 1
ATOM 768 C CA . GLY A 1 92 ? -15.715 -2.835 8.604 1.00 96.88 92 GLY A CA 1
ATOM 769 C C . GLY A 1 92 ? -15.201 -2.627 10.029 1.00 96.88 92 GLY A C 1
ATOM 770 O O . GLY A 1 92 ? -16.006 -2.415 10.936 1.00 96.88 92 GLY A O 1
ATOM 771 N N . ILE A 1 93 ? -13.877 -2.603 10.222 1.00 96.50 93 ILE A N 1
ATOM 772 C CA . ILE A 1 93 ? -13.258 -2.368 11.540 1.00 96.50 93 ILE A CA 1
ATOM 773 C C . ILE A 1 93 ? -13.707 -1.022 12.119 1.00 96.50 93 ILE A C 1
ATOM 775 O O . ILE A 1 93 ? -14.111 -0.952 13.277 1.00 96.50 93 ILE A O 1
ATOM 779 N N . ILE A 1 94 ? -13.688 0.045 11.314 1.00 96.25 94 ILE A N 1
ATOM 780 C CA . ILE A 1 94 ? -14.109 1.382 11.758 1.00 96.25 94 ILE A CA 1
ATOM 781 C C . ILE A 1 94 ? -15.563 1.372 12.227 1.00 96.25 94 ILE A C 1
ATOM 783 O O . ILE A 1 94 ? -15.894 1.971 13.250 1.00 96.25 94 ILE A O 1
ATOM 787 N N . LYS A 1 95 ? -16.451 0.717 11.474 1.00 96.69 95 LYS A N 1
ATOM 788 C CA . LYS A 1 95 ? -17.866 0.632 11.843 1.00 96.69 95 LYS A CA 1
ATOM 789 C C . LYS A 1 95 ? -18.073 -0.181 13.113 1.00 96.69 95 LYS A C 1
ATOM 791 O O . LYS A 1 95 ? -18.880 0.236 13.939 1.00 96.69 95 LYS A O 1
ATOM 796 N N . LEU A 1 96 ? -17.336 -1.275 13.286 1.00 95.75 96 LEU A N 1
ATOM 797 C CA . LEU A 1 96 ? -17.394 -2.081 14.499 1.00 95.75 96 LEU A CA 1
ATOM 798 C C . LEU A 1 96 ? -16.960 -1.276 15.729 1.00 95.75 96 LEU A C 1
ATOM 800 O O . LEU A 1 96 ? -17.699 -1.236 16.706 1.00 95.75 96 LEU A O 1
ATOM 804 N N . GLU A 1 97 ? -15.840 -0.556 15.652 1.00 95.38 97 GLU A N 1
ATOM 805 C CA . GLU A 1 97 ? -15.351 0.250 16.777 1.00 95.38 97 GLU A CA 1
ATOM 806 C C . GLU A 1 97 ? -16.363 1.329 17.200 1.00 95.38 97 GLU A C 1
ATOM 808 O O . GLU A 1 97 ? -16.581 1.564 18.387 1.00 95.38 97 GLU A O 1
ATOM 813 N N . ILE A 1 98 ? -17.025 1.970 16.230 1.00 94.06 98 ILE A N 1
ATOM 814 C CA . ILE A 1 98 ? -18.085 2.945 16.517 1.00 94.06 98 ILE A CA 1
ATOM 815 C C . ILE A 1 98 ? -19.257 2.278 17.249 1.00 94.06 98 ILE A C 1
ATOM 817 O O . ILE A 1 98 ? -19.783 2.851 18.201 1.00 94.06 98 ILE A O 1
ATOM 821 N N . LEU A 1 99 ? -19.675 1.084 16.817 1.00 93.94 99 LEU A N 1
ATOM 822 C CA . LEU A 1 99 ? -20.766 0.354 17.463 1.00 93.94 99 LEU A CA 1
ATOM 823 C C . LEU A 1 99 ? -20.406 -0.024 18.901 1.00 93.94 99 LEU A C 1
ATOM 825 O O . LEU A 1 99 ? -21.205 0.214 19.803 1.00 93.94 99 LEU A O 1
ATOM 829 N N . GLU A 1 100 ? -19.205 -0.554 19.127 1.00 91.81 100 GLU A N 1
ATOM 830 C CA . GLU A 1 100 ? -18.718 -0.917 20.464 1.00 91.81 100 GLU A CA 1
ATOM 831 C C . GLU A 1 100 ? -18.692 0.299 21.403 1.00 91.81 100 GLU A C 1
ATOM 833 O O . GLU A 1 100 ? -19.222 0.227 22.512 1.00 91.81 100 GLU A O 1
ATOM 838 N N . GLN A 1 101 ? -18.209 1.454 20.925 1.00 90.56 101 GLN A N 1
ATOM 839 C CA . GLN A 1 101 ? -18.227 2.710 21.690 1.00 90.56 101 GLN A CA 1
ATOM 840 C C . GLN A 1 101 ? -19.649 3.136 22.092 1.00 90.56 101 GLN A C 1
ATOM 842 O O . GLN A 1 101 ? -19.870 3.574 23.223 1.00 90.56 101 GLN A O 1
ATOM 847 N N . ILE A 1 102 ? -20.625 2.995 21.189 1.00 89.88 102 ILE A N 1
ATOM 848 C CA . ILE A 1 102 ? -22.033 3.313 21.471 1.00 89.88 102 ILE A CA 1
ATOM 849 C C . ILE A 1 102 ? -22.598 2.360 22.535 1.00 89.88 102 ILE A C 1
ATOM 851 O O . ILE A 1 102 ? -23.247 2.804 23.487 1.00 89.88 102 ILE A O 1
ATOM 855 N N . PHE A 1 103 ? -22.348 1.054 22.405 1.00 86.50 103 PHE A N 1
ATOM 856 C CA . PHE A 1 103 ? -22.838 0.058 23.361 1.00 86.50 103 PHE A CA 1
ATOM 857 C C . PHE A 1 103 ? -22.262 0.258 24.766 1.00 86.50 103 PHE A C 1
ATOM 859 O O . PHE A 1 103 ? -23.008 0.173 25.747 1.00 86.50 103 PHE A O 1
ATOM 866 N N . ASP A 1 104 ? -20.974 0.570 24.880 1.00 82.25 104 ASP A N 1
ATOM 867 C CA . ASP A 1 104 ? -20.339 0.818 26.176 1.00 82.25 104 ASP A CA 1
ATOM 868 C C . ASP A 1 104 ? -20.870 2.091 26.846 1.00 82.25 104 ASP A C 1
ATOM 870 O O . ASP A 1 104 ? -21.141 2.095 28.050 1.00 82.25 104 ASP A O 1
ATOM 874 N N . GLN A 1 105 ? -21.139 3.147 26.073 1.00 76.38 105 GLN A N 1
ATOM 875 C CA . GLN A 1 105 ? -21.768 4.362 26.592 1.00 76.38 105 GLN A CA 1
ATOM 876 C C . GLN A 1 105 ? -23.194 4.103 27.108 1.00 76.38 105 GLN A C 1
ATOM 878 O O . GLN A 1 105 ? -23.588 4.624 28.158 1.00 76.38 105 GLN A O 1
ATOM 883 N N . HIS A 1 106 ? -23.968 3.264 26.414 1.00 74.25 106 HIS A N 1
ATOM 884 C CA . HIS A 1 106 ? -25.292 2.851 26.881 1.00 74.25 106 HIS A CA 1
ATOM 885 C C . HIS A 1 106 ? -25.217 2.055 28.188 1.00 74.25 106 HIS A C 1
ATOM 887 O O . HIS A 1 106 ? -25.987 2.341 29.108 1.00 74.25 106 HIS A O 1
ATOM 893 N N . LYS A 1 107 ? -24.275 1.109 28.308 1.00 74.56 107 LYS A N 1
ATOM 894 C CA . LYS 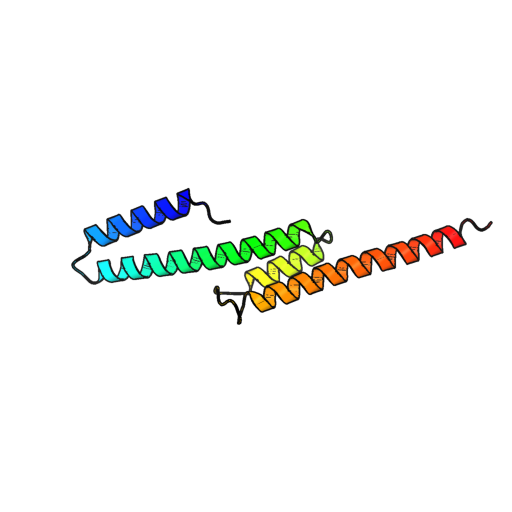A 1 107 ? -24.035 0.368 29.559 1.00 74.56 107 LYS A CA 1
ATOM 895 C C . LYS A 1 107 ? -23.672 1.306 30.711 1.00 74.56 107 LYS A C 1
ATOM 897 O O . LYS A 1 107 ? -24.261 1.206 31.785 1.00 74.56 107 LYS A O 1
ATOM 902 N N . PHE A 1 108 ? -22.756 2.248 30.487 1.00 70.06 108 PHE A N 1
ATOM 903 C CA . PHE A 1 108 ? -22.351 3.231 31.497 1.00 70.06 108 PHE A CA 1
ATOM 904 C C . PHE A 1 108 ? -23.521 4.116 31.957 1.00 70.06 108 PHE A C 1
ATOM 906 O O . PHE A 1 108 ? -23.691 4.365 33.152 1.00 70.06 108 PHE A O 1
ATOM 913 N N . THR A 1 109 ? -24.376 4.539 31.022 1.00 73.00 109 THR A N 1
ATOM 914 C CA . THR A 1 109 ? -25.572 5.348 31.317 1.00 73.00 109 THR A CA 1
ATOM 915 C C . THR A 1 109 ? -26.604 4.575 32.146 1.00 73.00 109 THR A C 1
ATOM 917 O O . THR A 1 109 ? -27.236 5.137 33.038 1.00 73.00 109 THR A O 1
ATOM 920 N N . GLN A 1 110 ? -26.785 3.277 31.879 1.00 75.06 110 GLN A N 1
ATOM 921 C CA . GLN A 1 110 ? -27.674 2.433 32.684 1.00 75.06 110 GLN A CA 1
ATOM 922 C C . GLN A 1 110 ? -27.136 2.245 34.108 1.00 75.06 110 GLN A C 1
ATOM 924 O O . GLN A 1 110 ? -27.898 2.375 35.063 1.00 75.06 110 GLN A O 1
ATOM 929 N N . MET A 1 111 ? -25.827 2.017 34.259 1.00 65.62 111 MET A N 1
ATOM 930 C CA . MET A 1 111 ? -25.186 1.874 35.572 1.00 65.62 111 MET A CA 1
ATOM 931 C C . MET A 1 111 ? -25.270 3.154 36.416 1.00 65.62 111 MET A C 1
ATOM 933 O O . MET A 1 111 ? -25.563 3.090 37.606 1.00 65.62 111 MET A O 1
ATOM 937 N N . THR A 1 112 ? -25.069 4.329 35.815 1.00 67.81 112 THR A N 1
ATOM 938 C CA . THR A 1 112 ? -25.191 5.612 36.534 1.00 67.81 112 THR A CA 1
ATOM 939 C C . THR A 1 112 ? -26.627 5.901 36.967 1.00 67.81 112 THR A C 1
ATOM 941 O O . THR A 1 112 ? -26.826 6.310 38.106 1.00 67.81 112 THR A O 1
ATOM 944 N N . ARG A 1 113 ? -27.630 5.613 36.124 1.00 66.44 113 ARG A N 1
ATOM 945 C CA . ARG A 1 113 ? -29.054 5.737 36.495 1.00 66.44 113 ARG A CA 1
ATOM 946 C C . ARG A 1 113 ? -29.472 4.782 37.613 1.00 66.44 113 ARG A C 1
ATOM 948 O O . ARG A 1 113 ? -30.285 5.163 38.447 1.00 66.44 113 ARG A O 1
ATOM 955 N N . ALA A 1 114 ? -28.927 3.566 37.634 1.00 66.94 114 ALA A N 1
ATOM 956 C CA . ALA A 1 114 ? -29.175 2.604 38.707 1.00 66.94 114 ALA A CA 1
ATOM 957 C C . ALA A 1 114 ? -28.581 3.063 40.054 1.00 66.94 114 ALA A C 1
ATOM 959 O O . ALA A 1 114 ? -29.176 2.810 41.096 1.00 66.94 114 ALA A O 1
ATOM 960 N N . ASN A 1 115 ? -27.451 3.779 40.034 1.00 57.94 115 ASN A N 1
ATOM 961 C CA . ASN A 1 115 ? -26.779 4.267 41.243 1.00 57.94 115 ASN A CA 1
ATOM 962 C C . ASN A 1 115 ? -27.283 5.636 41.739 1.00 57.94 115 ASN A C 1
ATOM 964 O O . ASN A 1 115 ? -27.053 5.968 42.895 1.00 57.94 115 ASN A O 1
ATOM 968 N N . SER A 1 116 ? -27.952 6.433 40.899 1.00 63.88 116 SER A N 1
ATOM 969 C CA . SER A 1 116 ? -28.521 7.744 41.264 1.00 63.88 116 SER A CA 1
ATOM 970 C C . SER A 1 116 ? -30.004 7.690 41.670 1.00 63.88 116 SER A C 1
ATOM 972 O O . SER A 1 116 ? -30.644 8.731 41.777 1.00 63.88 116 SER A O 1
ATOM 974 N N . GLY A 1 117 ? -30.573 6.486 41.792 1.00 56.97 117 GLY A N 1
ATOM 975 C CA . GLY A 1 117 ? -31.965 6.232 42.186 1.00 56.97 117 GLY A CA 1
ATOM 976 C C . GLY A 1 117 ? -32.172 5.967 43.685 1.00 56.97 117 GLY A C 1
ATOM 977 O O . GLY A 1 117 ? -33.205 5.409 44.049 1.00 56.97 117 GLY A O 1
ATOM 978 N N . LEU A 1 118 ? -31.199 6.334 44.522 1.00 44.38 118 LEU A N 1
ATOM 979 C CA . LEU A 1 118 ? -31.249 6.379 45.990 1.00 44.38 118 LEU A CA 1
ATOM 980 C C . LEU A 1 118 ? -31.040 7.828 46.438 1.00 44.38 118 LEU A C 1
ATOM 982 O O . LEU A 1 118 ? -31.681 8.220 47.435 1.00 44.38 118 LEU A O 1
#

Radius of gyration: 23.32 Å; chains: 1; bounding box: 56×24×73 Å

Organism: NCBI:txid412755